Protein AF-A0A256ZJ91-F1 (afdb_monomer_lite)

pLDDT: mean 77.15, std 10.3, range [49.25, 91.88]

Structure (mmCIF, N/CA/C/O backbone):
data_AF-A0A256ZJ91-F1
#
_entry.id   AF-A0A256ZJ91-F1
#
loop_
_atom_site.group_PDB
_atom_site.id
_atom_site.type_symbol
_atom_site.label_atom_id
_atom_site.label_alt_id
_atom_site.label_comp_id
_atom_site.label_asym_id
_atom_site.label_entity_id
_atom_site.label_seq_id
_atom_site.pdbx_PDB_ins_code
_atom_site.Cartn_x
_atom_site.Cartn_y
_atom_site.Cartn_z
_atom_site.occupancy
_atom_site.B_iso_or_equiv
_atom_site.auth_seq_id
_atom_site.auth_comp_id
_atom_site.auth_asym_id
_atom_site.auth_atom_id
_atom_site.pdbx_PDB_model_num
ATOM 1 N N . MET A 1 1 ? -30.816 -11.969 47.357 1.00 49.25 1 MET A N 1
ATOM 2 C CA . MET A 1 1 ? -31.287 -11.588 46.004 1.00 49.25 1 MET A CA 1
ATOM 3 C C . MET A 1 1 ? -30.568 -10.361 45.405 1.00 49.25 1 MET A C 1
ATOM 5 O O . MET A 1 1 ? -30.686 -10.150 44.211 1.00 49.25 1 MET A O 1
ATOM 9 N N . GLY A 1 2 ? -29.789 -9.573 46.172 1.00 52.94 2 GLY A N 1
ATOM 10 C CA . GLY A 1 2 ? -29.083 -8.378 45.658 1.00 52.94 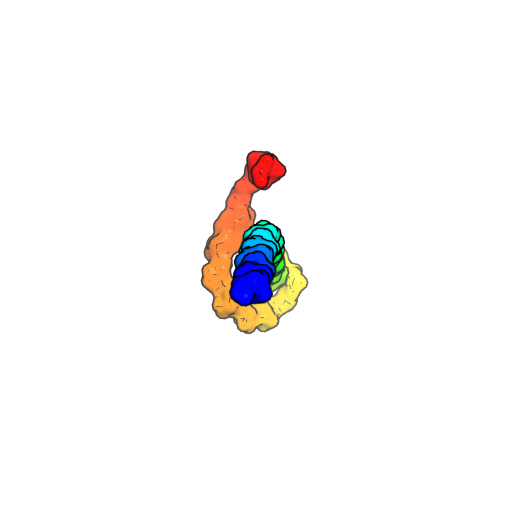2 GLY A CA 1
ATOM 11 C C . GLY A 1 2 ? -27.673 -8.591 45.070 1.00 52.94 2 GLY A C 1
ATOM 12 O O . GLY A 1 2 ? -27.144 -7.682 44.438 1.00 52.94 2 GLY A O 1
ATOM 13 N N . GLU A 1 3 ? -27.051 -9.761 45.253 1.00 52.78 3 GLU A N 1
ATOM 14 C CA . GLU A 1 3 ? -25.691 -10.034 44.743 1.00 52.78 3 GLU A CA 1
ATOM 15 C C . GLU A 1 3 ? -25.659 -10.494 43.279 1.00 52.78 3 GLU A C 1
ATOM 17 O O . GLU A 1 3 ? -24.725 -10.157 42.552 1.00 52.78 3 GLU A O 1
ATOM 22 N N . GLU A 1 4 ? -26.689 -11.204 42.810 1.00 53.38 4 GLU A N 1
ATOM 23 C CA . GLU A 1 4 ? -26.741 -11.676 41.419 1.00 53.38 4 GLU A CA 1
ATOM 24 C C . GLU A 1 4 ? -26.951 -10.523 40.429 1.00 53.38 4 GLU A C 1
ATOM 26 O O . GLU A 1 4 ? -26.284 -10.467 39.396 1.00 53.38 4 GLU A O 1
ATOM 31 N N . ALA A 1 5 ? -27.772 -9.530 40.791 1.00 56.12 5 ALA A N 1
ATOM 32 C CA . ALA A 1 5 ? -27.997 -8.335 39.977 1.00 56.12 5 ALA A CA 1
ATOM 33 C C . ALA A 1 5 ? -26.707 -7.517 39.755 1.00 56.12 5 ALA A C 1
ATOM 35 O O . ALA A 1 5 ? -26.448 -7.064 38.641 1.00 56.12 5 ALA A O 1
ATOM 36 N N . LYS A 1 6 ? -25.840 -7.399 40.776 1.00 55.72 6 LYS A N 1
ATOM 37 C CA . LYS A 1 6 ? -24.553 -6.682 40.668 1.00 55.72 6 LYS A CA 1
ATOM 38 C C . LYS A 1 6 ? -23.533 -7.401 39.778 1.00 55.72 6 LYS A C 1
ATOM 40 O O . LYS A 1 6 ? -22.766 -6.740 39.078 1.00 55.72 6 LYS A O 1
ATOM 45 N N . LYS A 1 7 ? -23.517 -8.741 39.774 1.00 58.94 7 LYS A N 1
ATOM 46 C CA . LYS A 1 7 ? -22.643 -9.532 38.884 1.00 58.94 7 LYS A CA 1
ATOM 47 C C . LYS A 1 7 ? -23.037 -9.379 37.414 1.00 58.94 7 LYS A C 1
ATOM 49 O O . LYS A 1 7 ? -22.157 -9.223 36.568 1.00 58.94 7 LYS A O 1
ATOM 54 N N . VAL A 1 8 ? -24.339 -9.373 37.119 1.00 61.53 8 VAL A N 1
ATOM 55 C CA . VAL A 1 8 ? -24.860 -9.180 35.754 1.00 61.53 8 VAL A CA 1
ATOM 56 C C . VAL A 1 8 ? -24.557 -7.766 35.249 1.00 61.53 8 VAL A C 1
ATOM 58 O O . VAL A 1 8 ? -24.066 -7.605 34.132 1.00 61.53 8 VAL A O 1
ATOM 61 N N . GLU A 1 9 ? -24.739 -6.745 36.088 1.00 68.31 9 GLU A N 1
ATOM 62 C CA . GLU A 1 9 ? -24.439 -5.351 35.734 1.00 68.31 9 GLU A CA 1
ATOM 63 C C . GLU A 1 9 ? -22.944 -5.129 35.419 1.00 68.31 9 GLU A C 1
ATOM 65 O O . GLU A 1 9 ? -22.592 -4.413 34.477 1.00 68.31 9 GLU A O 1
ATOM 70 N N . GLY A 1 10 ? -22.052 -5.797 36.161 1.00 77.31 10 GLY A N 1
ATOM 71 C CA . GLY A 1 10 ? -20.612 -5.804 35.884 1.00 77.31 10 GLY A CA 1
ATOM 72 C C . GLY A 1 10 ? -20.250 -6.494 34.563 1.00 77.31 10 GLY A C 1
ATOM 73 O O . GLY A 1 10 ? -19.375 -6.014 33.840 1.00 77.31 10 GLY A O 1
ATOM 74 N N . GLY A 1 11 ? -20.949 -7.580 34.215 1.00 83.38 11 GLY A N 1
ATOM 75 C CA . GLY A 1 11 ? -20.774 -8.288 32.942 1.00 83.38 11 GLY A CA 1
ATOM 76 C C . GLY A 1 11 ? -21.189 -7.448 31.731 1.00 83.38 11 GLY A C 1
ATOM 77 O O . GLY A 1 11 ? -20.436 -7.353 30.762 1.00 83.38 11 GLY A O 1
ATOM 78 N N . VAL A 1 12 ? -22.333 -6.763 31.811 1.00 85.75 12 VAL A N 1
ATOM 79 C CA . VAL A 1 12 ? -22.827 -5.884 30.733 1.00 85.75 12 VAL A CA 1
ATOM 80 C C . VAL A 1 12 ? -21.910 -4.673 30.538 1.00 85.75 12 VAL A C 1
ATOM 82 O O . VAL A 1 12 ? -21.553 -4.344 29.406 1.00 85.75 12 VAL A O 1
ATOM 85 N N . LYS A 1 13 ? -21.445 -4.048 31.629 1.00 87.00 13 LYS A N 1
ATOM 86 C CA . LYS A 1 13 ? -20.453 -2.956 31.572 1.00 87.00 13 LYS A CA 1
ATOM 87 C C . LYS A 1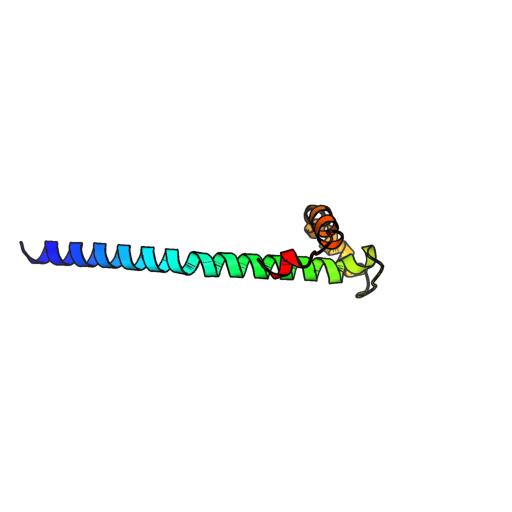 13 ? -19.143 -3.402 30.918 1.00 87.00 13 LYS A C 1
ATOM 89 O O . LYS A 1 13 ? -18.548 -2.641 30.154 1.00 87.00 13 LYS A O 1
ATOM 94 N N . ARG A 1 14 ? -18.698 -4.632 31.188 1.00 84.69 14 ARG A N 1
ATOM 95 C CA . ARG A 1 14 ? -17.489 -5.204 30.585 1.00 84.69 14 ARG A CA 1
ATOM 96 C C . ARG A 1 14 ? -17.659 -5.464 29.088 1.00 84.69 14 ARG A C 1
ATOM 98 O O . ARG A 1 14 ? -16.812 -5.022 28.319 1.00 84.69 14 ARG A O 1
ATOM 105 N N . ALA A 1 15 ? -18.769 -6.076 28.680 1.00 86.25 15 ALA A N 1
ATOM 106 C CA . ALA A 1 15 ? -19.077 -6.310 27.270 1.00 86.25 15 ALA A CA 1
ATOM 107 C C . ALA A 1 15 ? -19.170 -4.997 26.475 1.00 86.25 15 ALA A C 1
ATOM 109 O O . ALA A 1 15 ? -18.620 -4.893 25.382 1.00 86.25 15 ALA A O 1
ATOM 110 N N . LEU A 1 16 ? -19.792 -3.960 27.047 1.00 87.25 16 LEU A N 1
ATOM 111 C CA . LEU A 1 16 ? -19.870 -2.640 26.417 1.00 87.25 16 LEU A CA 1
ATOM 112 C C . LEU A 1 16 ? -18.484 -1.995 26.269 1.00 87.25 16 LEU A C 1
ATOM 114 O O . LEU A 1 16 ? -18.178 -1.413 25.231 1.00 87.25 16 LEU A O 1
ATOM 118 N N . LYS A 1 17 ? -17.619 -2.129 27.281 1.00 84.12 17 LYS A N 1
ATOM 119 C CA . LYS A 1 17 ? -16.239 -1.630 27.227 1.00 84.12 17 LYS A CA 1
ATOM 120 C C . LYS A 1 17 ? -15.412 -2.355 26.164 1.00 84.12 17 LYS A C 1
ATOM 122 O O . LYS A 1 17 ? -14.673 -1.704 25.433 1.00 84.12 17 LYS A O 1
ATOM 127 N N . GLU A 1 18 ? -15.542 -3.675 26.065 1.00 83.81 18 GLU A N 1
ATOM 128 C CA . GLU A 1 18 ? -14.860 -4.493 25.054 1.00 83.81 18 GLU A CA 1
ATOM 129 C C . GLU A 1 18 ? -15.368 -4.179 23.637 1.00 83.81 18 GLU A C 1
ATOM 131 O O . GLU A 1 18 ? -14.563 -4.064 22.715 1.00 83.81 18 GLU A O 1
ATOM 136 N N . LEU A 1 19 ? -16.672 -3.931 23.474 1.00 85.38 19 LEU A N 1
ATOM 137 C CA . LEU A 1 19 ? -17.266 -3.483 22.212 1.00 85.38 19 LEU A CA 1
ATOM 138 C C . LEU A 1 19 ? -16.702 -2.124 21.772 1.00 85.38 19 LEU A C 1
ATOM 140 O O . LEU A 1 19 ? -16.248 -1.986 20.638 1.00 85.38 19 LEU A O 1
ATOM 144 N N . VAL A 1 20 ? -16.701 -1.129 22.665 1.00 82.75 20 VAL A N 1
ATOM 145 C CA . VAL A 1 20 ? -16.162 0.213 22.378 1.00 82.75 20 VAL A CA 1
ATOM 146 C C . VAL A 1 20 ? -14.663 0.142 22.086 1.00 82.75 20 VAL A C 1
ATOM 148 O O . VAL A 1 20 ? -14.182 0.805 21.170 1.00 82.75 20 VAL A O 1
ATOM 151 N N . TYR A 1 21 ? -13.927 -0.704 22.808 1.00 81.12 21 TYR A N 1
ATOM 152 C CA . TYR A 1 21 ? -12.505 -0.933 22.565 1.00 81.12 21 TYR A CA 1
ATOM 153 C C . TYR A 1 21 ? -12.245 -1.586 21.198 1.00 81.12 21 TYR A C 1
ATOM 155 O O . TYR A 1 21 ? -11.382 -1.126 20.453 1.00 81.12 21 TYR A O 1
ATOM 163 N N . GLY A 1 22 ? -13.026 -2.600 20.816 1.00 84.81 22 GLY A N 1
ATOM 164 C CA . GLY A 1 22 ? -12.946 -3.217 19.489 1.00 84.81 22 GLY A CA 1
ATOM 165 C C . GLY A 1 22 ? -13.315 -2.248 18.362 1.00 84.81 22 GLY A C 1
ATOM 166 O O . GLY A 1 22 ? -12.671 -2.244 17.314 1.00 84.81 22 GLY A O 1
ATOM 167 N N . MET A 1 23 ? -14.301 -1.380 18.597 1.00 83.31 23 MET A N 1
ATOM 168 C CA . MET A 1 23 ? -14.704 -0.337 17.653 1.00 83.31 23 MET A CA 1
ATOM 169 C C . MET A 1 23 ? -13.603 0.720 17.479 1.00 83.31 23 MET A C 1
ATOM 171 O O . MET A 1 23 ? -13.297 1.091 16.351 1.00 83.31 23 MET A O 1
ATOM 175 N N . ALA A 1 24 ? -12.933 1.127 18.562 1.00 82.56 24 ALA A N 1
ATOM 176 C CA . ALA A 1 24 ? -11.793 2.047 18.510 1.00 82.56 24 ALA A CA 1
ATOM 177 C C . ALA A 1 24 ? -10.573 1.458 17.770 1.00 82.56 24 ALA A C 1
ATOM 179 O O . ALA A 1 24 ? -9.803 2.189 17.151 1.00 82.56 24 ALA A O 1
ATOM 180 N N . ILE A 1 25 ? -10.403 0.133 17.787 1.00 87.06 25 ILE A N 1
ATOM 181 C CA . ILE A 1 25 ? -9.332 -0.562 17.055 1.00 87.06 25 ILE A CA 1
ATOM 182 C C . ILE A 1 25 ? -9.593 -0.602 15.537 1.00 87.06 25 ILE A C 1
ATOM 184 O O . ILE A 1 25 ? -8.656 -0.821 14.766 1.00 87.06 25 ILE A O 1
ATOM 188 N N . HIS A 1 26 ? -10.825 -0.355 15.076 1.00 87.50 26 HIS A N 1
ATOM 189 C CA . HIS A 1 26 ? -11.186 -0.457 13.659 1.00 87.50 26 HIS A CA 1
ATOM 190 C C . HIS A 1 26 ? -10.281 0.389 12.753 1.00 87.50 26 HIS A C 1
ATOM 192 O O . HIS A 1 26 ? -9.697 -0.134 11.800 1.00 87.50 26 HIS A O 1
ATOM 198 N N . ASP A 1 27 ? -10.098 1.667 13.084 1.00 84.06 27 ASP A N 1
ATOM 199 C CA . ASP A 1 27 ? -9.257 2.575 12.299 1.00 84.06 27 ASP A CA 1
ATOM 200 C C . ASP A 1 27 ? -7.791 2.144 12.307 1.00 84.06 27 ASP A C 1
ATOM 202 O O . ASP A 1 27 ? -7.105 2.206 11.285 1.00 84.06 27 ASP A O 1
ATOM 206 N N . MET A 1 28 ? -7.324 1.611 13.436 1.00 86.19 28 MET A N 1
ATOM 207 C CA . MET A 1 28 ? -5.962 1.110 13.579 1.00 86.19 28 MET A CA 1
ATOM 208 C C . MET A 1 28 ? -5.717 -0.115 12.682 1.00 86.19 28 MET A C 1
ATOM 210 O O . MET A 1 28 ? -4.676 -0.214 12.027 1.00 86.19 28 MET A O 1
ATOM 214 N N . VAL A 1 29 ? -6.700 -1.013 12.567 1.00 87.56 29 VAL A N 1
ATOM 215 C CA . VAL A 1 29 ? -6.650 -2.159 11.642 1.00 87.56 29 VAL A CA 1
ATOM 216 C C . VAL A 1 29 ? -6.683 -1.688 10.190 1.00 87.56 29 VAL A C 1
ATOM 218 O O . VAL A 1 29 ? -5.899 -2.170 9.369 1.00 87.56 29 VAL A O 1
ATOM 221 N N . ARG A 1 30 ? -7.539 -0.716 9.854 1.00 88.62 30 ARG A N 1
ATOM 222 C CA . ARG A 1 30 ? -7.595 -0.125 8.505 1.00 88.62 30 ARG A CA 1
ATOM 223 C C . ARG A 1 30 ? -6.261 0.519 8.126 1.00 88.62 30 ARG A C 1
ATOM 225 O O . ARG A 1 30 ? -5.781 0.310 7.011 1.00 88.62 30 ARG A O 1
ATOM 232 N N . TYR A 1 31 ? -5.631 1.227 9.058 1.00 88.81 31 TYR A N 1
ATOM 233 C CA . TYR A 1 31 ? -4.309 1.818 8.870 1.00 88.81 31 TYR A CA 1
ATOM 234 C C . TYR A 1 31 ? -3.212 0.760 8.676 1.00 88.81 31 TYR A C 1
ATOM 236 O O . TYR A 1 31 ? -2.393 0.874 7.758 1.00 88.81 31 TYR A O 1
ATOM 244 N N . ALA A 1 32 ? -3.220 -0.307 9.478 1.00 90.62 32 ALA A N 1
ATOM 245 C CA . ALA A 1 32 ? -2.278 -1.416 9.338 1.00 90.62 32 ALA A CA 1
ATOM 246 C C . ALA A 1 32 ? -2.422 -2.122 7.977 1.00 90.62 32 ALA A C 1
ATOM 248 O O . ALA A 1 32 ? -1.423 -2.391 7.308 1.00 90.62 32 ALA A O 1
ATOM 249 N N . LEU A 1 33 ? -3.658 -2.349 7.516 1.00 91.88 33 LEU A N 1
ATOM 250 C CA . LEU A 1 33 ? -3.938 -2.901 6.185 1.00 91.88 33 LEU A CA 1
ATOM 251 C C . LEU A 1 33 ? -3.432 -1.982 5.065 1.00 91.88 33 LEU A C 1
ATOM 253 O O . LEU A 1 33 ? -2.830 -2.461 4.102 1.00 91.88 33 LEU A O 1
ATOM 257 N N . LYS A 1 34 ? -3.628 -0.665 5.200 1.00 90.25 34 LYS A N 1
ATOM 258 C CA . LYS A 1 34 ? -3.132 0.329 4.236 1.00 90.25 34 LYS A CA 1
ATOM 259 C C . LYS A 1 34 ? -1.600 0.322 4.178 1.00 90.25 34 LYS A C 1
ATOM 261 O O . LYS A 1 34 ? -1.029 0.277 3.091 1.00 90.25 34 LYS A O 1
ATOM 266 N N . THR A 1 35 ? -0.945 0.269 5.337 1.00 89.50 35 THR A N 1
ATOM 267 C CA . THR A 1 35 ? 0.518 0.158 5.454 1.00 89.50 35 THR A CA 1
ATOM 268 C C . THR A 1 35 ? 1.038 -1.122 4.801 1.00 89.50 35 THR A C 1
ATOM 270 O O . THR A 1 35 ? 1.963 -1.065 3.991 1.00 89.50 35 THR A O 1
ATOM 273 N N . ARG A 1 36 ? 0.406 -2.272 5.067 1.00 91.75 36 ARG A N 1
ATOM 274 C CA . ARG A 1 36 ? 0.757 -3.548 4.428 1.00 91.75 36 ARG A CA 1
ATOM 275 C C . ARG A 1 36 ? 0.656 -3.462 2.905 1.00 91.75 36 ARG A C 1
ATOM 277 O O . ARG A 1 36 ? 1.581 -3.873 2.212 1.00 91.75 36 ARG A O 1
ATOM 284 N N . MET A 1 37 ? -0.434 -2.897 2.388 1.00 89.44 37 MET A N 1
ATOM 285 C CA . MET A 1 37 ? -0.613 -2.706 0.949 1.00 89.44 37 MET A CA 1
ATOM 286 C C . MET A 1 37 ? 0.528 -1.864 0.357 1.00 89.44 37 MET A C 1
ATOM 288 O O . MET A 1 37 ? 1.056 -2.226 -0.693 1.00 89.44 37 MET A O 1
ATOM 292 N N . TYR A 1 38 ? 0.938 -0.770 1.009 1.00 85.62 38 TYR A N 1
ATOM 293 C CA . TYR A 1 38 ? 2.063 0.045 0.533 1.00 85.62 38 TYR A CA 1
ATOM 294 C C . TYR A 1 38 ? 3.382 -0.731 0.504 1.00 85.62 38 TYR A C 1
ATOM 296 O O . TYR A 1 38 ? 4.120 -0.625 -0.475 1.00 85.62 38 TYR A O 1
ATOM 304 N N . LEU A 1 39 ? 3.649 -1.555 1.519 1.00 87.75 39 LEU A N 1
ATOM 305 C CA . LEU A 1 39 ? 4.832 -2.417 1.548 1.00 87.75 39 LEU A CA 1
ATOM 306 C C . LEU A 1 39 ? 4.809 -3.460 0.423 1.00 87.75 39 LEU A C 1
ATOM 308 O O . LEU A 1 39 ? 5.830 -3.674 -0.223 1.00 87.75 39 LEU A O 1
ATOM 312 N N . GLU A 1 40 ? 3.651 -4.051 0.120 1.00 86.38 40 GLU A N 1
ATOM 313 C CA . GLU A 1 40 ? 3.495 -4.964 -1.021 1.00 86.38 40 GLU A CA 1
ATOM 314 C C . GLU A 1 40 ? 3.740 -4.246 -2.360 1.00 86.38 40 GLU A C 1
ATOM 316 O O . GLU A 1 40 ? 4.394 -4.793 -3.246 1.00 86.38 40 GLU A O 1
ATOM 321 N N . HIS A 1 41 ? 3.287 -2.995 -2.509 1.00 83.75 41 HIS A N 1
ATOM 322 C CA . HIS A 1 41 ? 3.547 -2.197 -3.717 1.00 83.75 41 HIS A CA 1
ATOM 323 C C . HIS A 1 41 ? 5.028 -1.840 -3.867 1.00 83.75 41 HIS A C 1
ATOM 325 O O . HIS A 1 41 ? 5.535 -1.829 -4.989 1.00 83.75 41 HIS A O 1
ATOM 331 N N . LEU A 1 42 ? 5.711 -1.555 -2.756 1.00 82.06 42 LEU A N 1
ATOM 332 C CA . LEU A 1 42 ? 7.148 -1.299 -2.733 1.00 82.06 42 LEU A CA 1
ATOM 333 C C . LEU A 1 42 ? 7.943 -2.569 -3.059 1.00 82.06 42 LEU A C 1
ATOM 335 O O . LEU A 1 42 ? 8.879 -2.524 -3.850 1.00 82.06 42 LEU A O 1
ATOM 339 N N . PHE A 1 43 ? 7.537 -3.713 -2.510 1.00 79.94 43 PHE A N 1
ATOM 340 C CA . PHE A 1 43 ? 8.132 -5.010 -2.822 1.00 79.94 43 PHE A CA 1
ATOM 341 C C . PHE A 1 43 ? 8.017 -5.340 -4.316 1.00 79.94 43 PHE A C 1
ATOM 343 O O . PHE A 1 43 ? 9.007 -5.719 -4.944 1.00 79.94 43 PHE A O 1
ATOM 350 N N . MET A 1 44 ? 6.834 -5.130 -4.900 1.00 80.88 44 MET A N 1
ATOM 351 C CA . MET A 1 44 ? 6.612 -5.265 -6.343 1.00 80.88 44 ME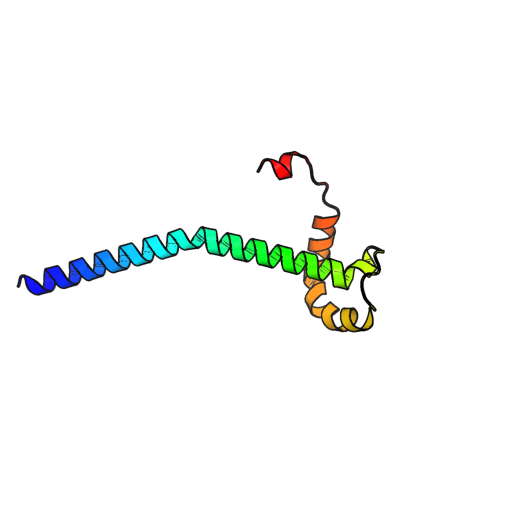T A CA 1
ATOM 352 C C . MET A 1 44 ? 7.518 -4.315 -7.137 1.00 80.88 44 MET A C 1
ATOM 354 O O . MET A 1 44 ? 8.101 -4.730 -8.127 1.00 80.88 44 MET A O 1
ATOM 358 N N . LEU A 1 45 ? 7.707 -3.072 -6.682 1.00 77.75 45 LEU A N 1
ATOM 359 C CA . LEU A 1 45 ? 8.586 -2.101 -7.346 1.00 77.75 45 LEU A CA 1
ATOM 360 C C . LEU A 1 45 ? 10.060 -2.513 -7.332 1.00 77.75 45 LEU A C 1
ATOM 362 O O . LEU A 1 45 ? 10.755 -2.307 -8.316 1.00 77.75 45 LEU A O 1
ATOM 366 N N . ILE A 1 46 ? 10.545 -3.087 -6.233 1.00 75.19 46 ILE A N 1
ATOM 367 C CA . ILE A 1 46 ? 11.956 -3.478 -6.103 1.00 75.19 46 ILE A CA 1
ATOM 368 C C . ILE A 1 46 ? 12.241 -4.776 -6.875 1.00 75.19 46 ILE A C 1
ATOM 370 O O . ILE A 1 46 ? 13.318 -4.928 -7.446 1.00 75.19 46 ILE A O 1
ATOM 374 N N . THR A 1 47 ? 11.286 -5.711 -6.902 1.00 74.56 47 THR A N 1
ATOM 375 C CA . THR A 1 47 ? 11.462 -7.033 -7.534 1.00 74.56 47 THR A CA 1
ATOM 376 C C . THR A 1 47 ? 11.094 -7.064 -9.014 1.00 74.56 47 THR A C 1
ATOM 378 O O . THR A 1 47 ? 11.764 -7.766 -9.767 1.00 74.56 47 THR A O 1
ATOM 381 N N . LEU A 1 48 ? 10.063 -6.309 -9.411 1.00 75.38 48 LEU A N 1
ATOM 382 C CA . LEU A 1 48 ? 9.556 -6.169 -10.783 1.00 75.38 48 LEU A CA 1
ATOM 383 C C . LEU A 1 48 ? 9.831 -4.771 -11.368 1.00 75.38 48 LEU A C 1
ATOM 385 O O . LEU A 1 48 ? 9.215 -4.364 -12.355 1.00 75.38 48 LEU A O 1
ATOM 389 N N . GLY A 1 49 ? 10.719 -3.995 -10.742 1.00 71.94 49 GLY A N 1
ATOM 390 C CA . GLY A 1 49 ? 11.176 -2.703 -11.265 1.00 71.94 49 GLY A CA 1
ATOM 391 C C . GLY A 1 49 ? 11.943 -2.837 -12.577 1.00 71.94 49 GLY A C 1
ATOM 392 O O . GLY A 1 49 ? 11.929 -1.920 -13.398 1.00 71.94 49 GLY A O 1
ATOM 393 N N . ASP A 1 50 ? 12.523 -4.011 -12.825 1.00 71.88 50 ASP A N 1
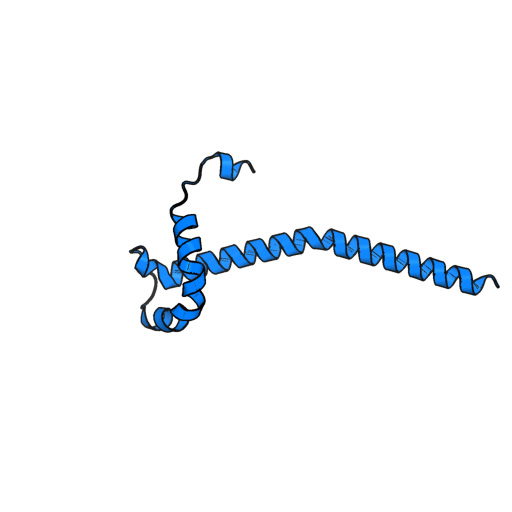ATOM 394 C CA . ASP A 1 50 ? 13.117 -4.391 -14.105 1.00 71.88 50 ASP A CA 1
ATOM 395 C C . ASP A 1 50 ? 12.094 -4.329 -15.256 1.00 71.88 50 ASP A C 1
ATOM 397 O O . ASP A 1 50 ? 12.424 -3.831 -16.332 1.00 71.88 50 ASP A O 1
ATOM 401 N N . MET A 1 51 ? 10.828 -4.699 -15.018 1.00 68.19 51 MET A N 1
ATOM 402 C CA . MET A 1 51 ? 9.731 -4.545 -15.987 1.00 68.19 51 MET A CA 1
ATOM 403 C C . MET A 1 51 ? 9.398 -3.075 -16.299 1.00 68.19 51 MET A C 1
ATOM 405 O O . MET A 1 51 ? 8.789 -2.789 -17.330 1.00 68.19 51 MET A O 1
ATOM 409 N N . LEU 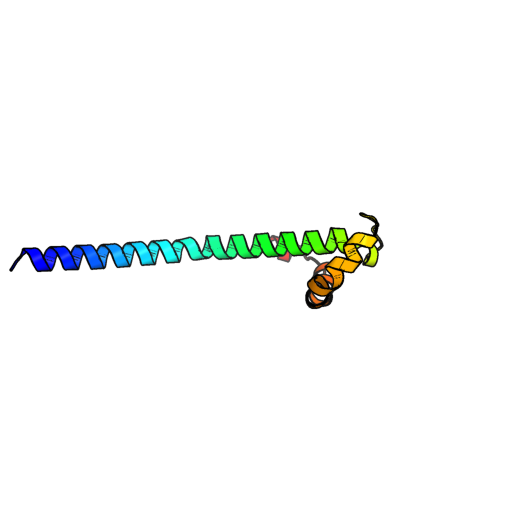A 1 52 ? 9.763 -2.147 -15.410 1.00 67.81 52 LEU A N 1
ATOM 410 C CA . LEU A 1 52 ? 9.626 -0.695 -15.585 1.00 67.81 52 LEU A CA 1
ATOM 411 C C . LEU A 1 52 ? 10.916 -0.035 -16.105 1.00 67.81 52 LEU A C 1
ATOM 413 O O . LEU A 1 52 ? 10.934 1.177 -16.302 1.00 67.81 52 LEU A O 1
ATOM 417 N N . GLY A 1 53 ? 11.982 -0.810 -16.339 1.00 68.62 53 GLY A N 1
ATOM 418 C CA . GLY A 1 53 ? 13.271 -0.312 -16.825 1.00 68.62 53 GLY A CA 1
ATOM 419 C C . GLY A 1 53 ? 14.225 0.196 -15.737 1.00 68.62 53 GLY A C 1
ATOM 420 O O . GLY A 1 53 ? 15.244 0.793 -16.075 1.00 68.62 53 GLY A O 1
ATOM 421 N N . ILE A 1 54 ? 13.933 -0.039 -14.450 1.00 67.50 54 ILE A N 1
ATOM 422 C CA . ILE A 1 54 ? 14.795 0.349 -13.321 1.00 67.50 54 ILE A CA 1
ATOM 423 C C . ILE A 1 54 ? 15.439 -0.917 -12.723 1.00 67.50 54 ILE A C 1
ATOM 425 O O . ILE A 1 54 ? 14.796 -1.624 -11.943 1.00 67.50 54 ILE A O 1
ATOM 429 N N . PRO A 1 55 ? 16.698 -1.243 -13.066 1.00 65.81 55 PRO A N 1
ATOM 430 C CA . PRO A 1 55 ? 17.350 -2.455 -12.579 1.00 65.81 55 PRO A CA 1
ATOM 431 C C . PRO A 1 55 ? 17.846 -2.265 -11.135 1.00 65.81 55 PRO A C 1
ATOM 433 O O . PRO A 1 55 ? 18.905 -1.683 -10.912 1.00 65.81 55 PRO A O 1
ATOM 436 N N . LEU A 1 56 ? 17.086 -2.751 -10.145 1.00 64.62 56 LEU A N 1
ATOM 437 C CA . LEU A 1 56 ? 17.459 -2.670 -8.720 1.00 64.62 56 LEU A CA 1
ATOM 438 C C . LEU A 1 56 ? 18.151 -3.930 -8.161 1.00 64.62 56 LEU A C 1
ATOM 440 O O . LEU A 1 56 ? 18.951 -3.802 -7.237 1.00 64.62 56 LEU A O 1
ATOM 444 N N . LEU A 1 57 ? 17.868 -5.134 -8.679 1.00 64.94 57 LEU A N 1
ATOM 445 C CA . LEU A 1 57 ? 18.416 -6.407 -8.175 1.00 64.94 57 LEU A CA 1
ATOM 446 C C . LEU A 1 57 ? 18.641 -7.429 -9.309 1.00 64.94 57 LEU A C 1
ATOM 448 O O . LEU A 1 57 ? 17.952 -7.366 -10.328 1.00 64.94 57 LEU A O 1
ATOM 452 N N . PRO A 1 58 ? 19.553 -8.412 -9.147 1.00 63.91 58 PRO A N 1
ATOM 453 C CA . PRO A 1 58 ? 19.718 -9.502 -10.105 1.00 63.91 58 PRO A CA 1
ATOM 454 C C . PRO A 1 58 ? 18.422 -10.338 -10.218 1.00 63.91 58 PRO A C 1
ATOM 456 O O . PRO A 1 58 ? 17.963 -10.883 -9.209 1.00 63.91 58 PRO A O 1
ATOM 459 N N . PRO A 1 59 ? 17.847 -10.505 -11.424 1.00 67.12 59 PRO A N 1
ATOM 460 C CA . PRO A 1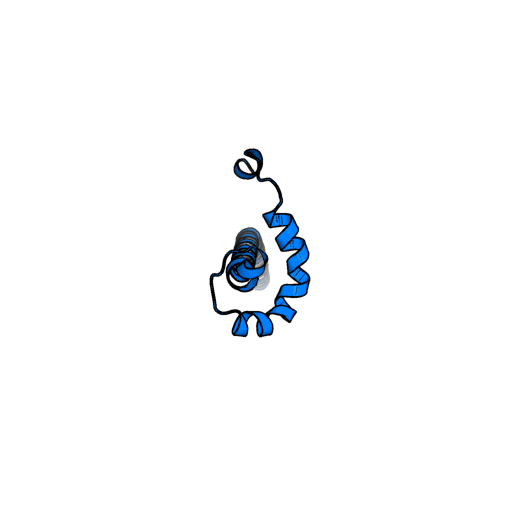 59 ? 16.472 -10.990 -11.638 1.00 67.12 59 PRO A CA 1
ATOM 461 C C . PRO A 1 59 ? 16.219 -12.464 -11.270 1.00 67.12 59 PRO A C 1
ATOM 463 O O . PRO A 1 59 ? 15.077 -12.927 -11.286 1.00 67.12 59 PRO A O 1
ATOM 466 N N . TYR A 1 60 ? 17.255 -13.224 -10.902 1.00 69.31 60 TYR A N 1
ATOM 467 C CA . TYR A 1 60 ? 17.142 -14.652 -10.584 1.00 69.31 60 TYR A CA 1
ATOM 468 C C . TYR A 1 60 ? 16.187 -14.947 -9.421 1.00 69.31 60 TYR A C 1
ATOM 470 O O . TYR A 1 60 ? 15.411 -15.900 -9.484 1.00 69.31 60 TYR A O 1
ATOM 478 N N . TYR A 1 61 ? 16.210 -14.128 -8.367 1.00 70.38 61 TYR A N 1
ATOM 479 C CA . TYR A 1 61 ? 15.317 -14.316 -7.220 1.00 70.38 61 TYR A CA 1
ATOM 480 C C . TYR A 1 61 ? 13.906 -13.773 -7.483 1.00 70.38 61 TYR A C 1
ATOM 482 O O . TYR A 1 61 ? 12.935 -14.321 -6.958 1.00 70.38 61 TYR A O 1
ATOM 490 N N . SER A 1 62 ? 13.773 -12.768 -8.354 1.00 71.94 62 SER A N 1
ATOM 491 C CA . SER A 1 62 ? 12.484 -12.196 -8.757 1.00 71.94 62 SER A CA 1
ATOM 492 C C . SER A 1 62 ? 11.603 -13.209 -9.497 1.00 71.94 62 SER A C 1
ATOM 494 O O . SER A 1 62 ? 10.412 -13.315 -9.206 1.00 71.94 62 SER A O 1
ATOM 496 N N . LEU A 1 63 ? 12.182 -14.037 -10.377 1.00 75.50 63 LEU A N 1
ATOM 497 C CA . LEU A 1 63 ? 11.459 -15.082 -11.124 1.00 75.50 63 LEU A CA 1
ATOM 498 C C . LEU A 1 63 ? 10.765 -16.110 -10.218 1.00 75.50 63 LEU A C 1
ATOM 500 O O . LEU A 1 63 ? 9.675 -16.584 -10.533 1.00 75.50 63 LEU A O 1
ATOM 504 N N . ARG A 1 64 ? 11.361 -16.426 -9.062 1.00 81.06 64 ARG A N 1
ATOM 505 C CA . ARG A 1 64 ? 10.771 -17.361 -8.090 1.00 81.06 64 ARG A CA 1
ATOM 506 C C . ARG A 1 64 ? 9.582 -16.755 -7.340 1.00 81.06 64 ARG A C 1
ATOM 508 O O . ARG A 1 64 ? 8.700 -17.485 -6.895 1.00 81.06 64 ARG A O 1
ATOM 515 N N . LEU A 1 65 ? 9.564 -15.432 -7.199 1.00 77.31 65 LEU A N 1
ATOM 516 C CA . LEU A 1 65 ? 8.510 -14.675 -6.518 1.00 77.31 65 LEU A CA 1
ATOM 517 C C . LEU A 1 65 ? 7.379 -14.264 -7.474 1.00 77.31 65 LEU A C 1
ATOM 519 O O . LEU A 1 65 ? 6.280 -13.939 -7.021 1.00 77.31 65 LEU A O 1
ATOM 523 N N . LEU A 1 66 ? 7.622 -14.355 -8.786 1.00 77.25 66 LEU A N 1
ATOM 524 C CA . LEU A 1 66 ? 6.688 -13.997 -9.850 1.00 77.25 66 LEU A CA 1
ATOM 525 C C . LEU A 1 66 ? 5.273 -14.577 -9.655 1.00 77.25 66 LEU A C 1
ATOM 527 O O . LEU A 1 66 ? 4.327 -13.797 -9.737 1.00 77.25 66 LEU A O 1
ATOM 531 N N . PRO A 1 67 ? 5.068 -15.870 -9.315 1.00 81.06 67 PRO A N 1
ATOM 532 C CA . PRO A 1 67 ? 3.720 -16.438 -9.192 1.00 81.06 67 PRO A CA 1
ATOM 533 C C . PRO A 1 67 ? 2.849 -15.747 -8.132 1.00 81.06 67 PRO A C 1
ATOM 535 O O . PRO A 1 67 ? 1.636 -15.648 -8.296 1.00 81.06 67 PRO A O 1
ATOM 538 N N . TYR A 1 68 ? 3.465 -15.233 -7.066 1.00 81.06 68 TYR A N 1
ATOM 539 C CA . TYR A 1 68 ? 2.771 -14.520 -5.989 1.00 81.06 68 TYR A CA 1
ATOM 540 C C . TYR A 1 68 ? 2.477 -13.063 -6.352 1.00 81.06 68 TYR A C 1
ATOM 542 O O . TYR A 1 68 ? 1.504 -12.473 -5.882 1.00 81.06 68 TYR A O 1
ATOM 550 N N . ALA A 1 69 ? 3.311 -12.488 -7.214 1.00 78.62 69 ALA A N 1
ATOM 551 C CA . ALA A 1 69 ? 3.159 -11.134 -7.710 1.00 78.62 69 ALA A CA 1
ATOM 552 C C . ALA A 1 69 ? 2.126 -11.034 -8.844 1.00 78.62 69 ALA A C 1
ATOM 554 O O . ALA A 1 69 ? 1.342 -10.083 -8.859 1.00 78.62 69 ALA A O 1
ATOM 555 N N . VAL A 1 70 ? 2.083 -12.021 -9.754 1.00 82.31 70 VAL A N 1
ATOM 556 C CA . VAL A 1 70 ? 1.235 -12.082 -10.968 1.00 82.31 70 VAL A CA 1
ATOM 557 C C . VAL A 1 70 ? -0.196 -11.559 -10.784 1.00 82.31 70 VAL A C 1
ATOM 559 O O . VAL A 1 70 ? -0.573 -10.664 -11.547 1.00 82.31 70 VAL A O 1
ATOM 562 N N . PRO A 1 71 ? -0.997 -12.016 -9.798 1.00 83.56 71 PRO A N 1
ATOM 563 C CA . PRO A 1 71 ? -2.379 -11.545 -9.658 1.00 83.56 71 PRO A CA 1
ATOM 564 C C . PRO A 1 71 ? -2.480 -10.038 -9.370 1.00 83.56 71 PRO A C 1
ATOM 566 O O . PRO A 1 71 ? -3.474 -9.400 -9.713 1.00 83.56 71 PRO A O 1
ATOM 569 N N . ASN A 1 72 ? -1.439 -9.448 -8.782 1.00 83.88 72 ASN A N 1
ATOM 570 C CA . ASN A 1 72 ? -1.416 -8.049 -8.370 1.00 83.88 72 ASN A CA 1
ATOM 571 C C . ASN A 1 72 ? -0.740 -7.119 -9.392 1.00 83.88 72 ASN A C 1
ATOM 573 O O . ASN A 1 72 ? -0.936 -5.904 -9.306 1.00 83.88 72 ASN A O 1
ATOM 577 N N . ILE A 1 73 ? -0.001 -7.649 -10.380 1.00 82.81 73 ILE A N 1
ATOM 578 C CA . ILE A 1 73 ? 0.763 -6.846 -11.359 1.00 82.81 73 ILE A CA 1
ATOM 579 C C . ILE A 1 73 ? -0.146 -5.890 -12.136 1.00 82.81 73 ILE A C 1
ATOM 581 O O . ILE A 1 73 ? 0.176 -4.712 -12.264 1.00 82.81 73 ILE A O 1
ATOM 585 N N . ALA A 1 74 ? -1.295 -6.352 -12.637 1.00 82.88 74 ALA A N 1
ATOM 586 C CA . ALA A 1 74 ? -2.177 -5.519 -13.459 1.00 82.88 74 ALA A CA 1
ATOM 587 C C . ALA A 1 74 ? -2.736 -4.316 -12.680 1.00 82.88 74 ALA A C 1
ATOM 589 O O . ALA A 1 74 ? -2.744 -3.186 -13.173 1.00 82.88 74 ALA A O 1
ATOM 590 N N . THR A 1 75 ? -3.171 -4.544 -11.441 1.00 84.19 75 THR A N 1
ATOM 591 C CA . THR A 1 75 ? -3.698 -3.494 -10.559 1.00 84.19 75 THR A CA 1
ATOM 592 C C . THR A 1 75 ? -2.593 -2.547 -10.102 1.00 84.19 75 THR A C 1
ATOM 594 O O . THR A 1 75 ? -2.807 -1.338 -10.005 1.00 84.19 75 THR A O 1
ATOM 597 N N . TRP A 1 76 ? -1.402 -3.081 -9.841 1.00 82.31 76 TRP A N 1
ATOM 598 C CA . TRP A 1 76 ? -0.220 -2.299 -9.503 1.00 82.31 76 TRP A CA 1
ATOM 599 C C . TRP A 1 76 ? 0.208 -1.394 -10.665 1.00 82.31 76 TRP A C 1
ATOM 601 O O . TRP A 1 76 ? 0.337 -0.188 -10.473 1.00 82.31 76 TRP A O 1
ATOM 611 N N . LYS A 1 77 ? 0.282 -1.936 -11.887 1.00 81.44 77 LYS A N 1
ATOM 612 C CA . LYS A 1 77 ? 0.566 -1.190 -13.120 1.00 81.44 77 LYS A CA 1
ATOM 613 C C . LYS A 1 77 ? -0.419 -0.035 -13.315 1.00 81.44 77 LYS A C 1
ATOM 615 O O . LYS A 1 77 ? 0.002 1.101 -13.499 1.00 81.44 77 LYS A O 1
ATOM 620 N N . ARG A 1 78 ? -1.727 -0.300 -13.207 1.00 85.38 78 ARG A N 1
ATOM 621 C CA . ARG A 1 78 ? -2.761 0.749 -13.303 1.00 85.38 78 ARG A CA 1
ATOM 622 C C . ARG A 1 78 ? -2.591 1.833 -12.242 1.00 85.38 78 ARG A C 1
ATOM 624 O O . ARG A 1 78 ? -2.810 2.992 -12.550 1.00 85.38 78 ARG A O 1
ATOM 631 N N . ARG A 1 79 ? -2.197 1.478 -11.015 1.00 80.12 79 ARG A N 1
ATOM 632 C CA . ARG A 1 79 ? -1.948 2.452 -9.940 1.00 80.12 79 ARG A CA 1
ATOM 633 C C . ARG A 1 79 ? -0.673 3.264 -10.139 1.00 80.12 79 ARG A C 1
ATOM 635 O O . ARG A 1 79 ? -0.662 4.420 -9.738 1.00 80.12 79 ARG A O 1
ATOM 642 N N . LEU A 1 80 ? 0.368 2.679 -10.730 1.00 78.25 80 LEU A N 1
ATOM 643 C CA . LEU A 1 80 ? 1.623 3.376 -11.023 1.00 78.25 80 LEU A CA 1
ATOM 644 C C . LEU A 1 80 ? 1.468 4.399 -12.144 1.00 78.25 80 LEU A C 1
ATOM 646 O O . LEU A 1 80 ? 1.987 5.500 -12.035 1.00 78.25 80 LEU A O 1
ATOM 650 N N . PHE A 1 81 ? 0.741 4.027 -13.197 1.00 80.25 81 PHE A N 1
ATOM 651 C CA . PHE A 1 81 ? 0.465 4.905 -14.335 1.00 80.25 81 PHE A CA 1
ATOM 652 C C . PHE A 1 81 ? -0.768 5.793 -14.130 1.00 80.25 81 PHE A C 1
ATOM 654 O O . PHE A 1 81 ? -1.104 6.571 -15.016 1.00 80.25 81 PHE A O 1
ATOM 661 N N . ARG A 1 82 ? -1.459 5.680 -12.987 1.00 84.00 82 ARG A N 1
ATOM 662 C CA . ARG A 1 82 ? -2.535 6.606 -12.634 1.00 84.00 82 ARG A CA 1
ATOM 663 C C . ARG A 1 82 ? -1.905 7.952 -12.304 1.00 84.00 82 ARG A C 1
ATOM 665 O O . ARG A 1 82 ? -1.105 8.040 -11.371 1.00 84.00 82 ARG A O 1
ATOM 672 N N . GLU A 1 83 ? -2.300 8.974 -13.047 1.00 77.38 83 GLU A N 1
ATOM 673 C CA . GLU A 1 83 ? -1.944 10.358 -12.761 1.00 77.38 83 GLU A CA 1
ATOM 674 C C . GLU A 1 83 ? -2.370 10.701 -11.330 1.00 77.38 83 GLU A C 1
ATOM 676 O O . GLU A 1 83 ? -3.472 10.362 -10.883 1.00 77.38 83 GLU A O 1
ATOM 681 N N . ARG A 1 84 ? -1.444 11.285 -10.568 1.00 74.62 84 ARG A N 1
ATOM 682 C CA . ARG A 1 84 ? -1.738 11.782 -9.228 1.00 74.62 84 ARG A CA 1
ATOM 683 C C . ARG A 1 84 ? -1.958 13.276 -9.324 1.00 74.62 84 ARG A C 1
ATOM 685 O O . ARG A 1 84 ? -0.999 14.031 -9.452 1.00 74.62 84 ARG A O 1
ATOM 692 N N . ASP A 1 85 ? -3.217 13.672 -9.244 1.00 76.94 85 ASP A N 1
ATOM 693 C CA . ASP A 1 85 ? -3.588 15.077 -9.164 1.00 76.94 85 ASP A CA 1
ATOM 694 C C . ASP A 1 85 ? -3.373 15.619 -7.748 1.00 76.94 85 ASP A C 1
ATOM 696 O O . ASP A 1 85 ? -3.386 14.874 -6.765 1.00 76.94 85 ASP A O 1
ATOM 700 N N . PHE A 1 86 ? -3.242 16.942 -7.625 1.00 73.69 86 PHE A N 1
ATOM 701 C CA . PHE A 1 86 ? -3.125 17.634 -6.333 1.00 73.69 86 PHE A CA 1
ATOM 702 C C . PHE A 1 86 ? -4.289 17.325 -5.376 1.00 73.69 86 PHE A C 1
ATOM 704 O O . PHE A 1 86 ? -4.133 17.393 -4.159 1.00 73.69 86 PHE A O 1
ATOM 711 N N . THR A 1 87 ? -5.444 16.933 -5.913 1.00 76.00 87 THR A N 1
ATOM 712 C CA . THR A 1 87 ? -6.621 16.517 -5.145 1.00 76.00 87 THR A CA 1
ATOM 713 C C . THR A 1 87 ? -6.391 15.218 -4.358 1.00 76.00 87 THR A C 1
ATOM 715 O O . THR A 1 87 ? -6.976 15.063 -3.292 1.00 76.00 87 THR A O 1
ATOM 718 N N . ASP A 1 88 ? -5.494 14.329 -4.808 1.00 70.06 88 ASP A N 1
ATOM 719 C CA . ASP A 1 88 ? -5.127 13.066 -4.124 1.00 70.06 88 ASP A CA 1
ATOM 720 C C . ASP A 1 88 ? -4.310 13.330 -2.836 1.00 70.06 88 ASP A C 1
ATOM 722 O O . ASP A 1 88 ? -4.138 12.431 -2.019 1.00 70.06 88 ASP A O 1
ATOM 726 N N . ALA A 1 89 ? -3.793 14.554 -2.649 1.00 66.19 89 ALA A N 1
ATOM 727 C CA . ALA A 1 89 ? -3.098 14.987 -1.431 1.00 66.19 89 ALA A CA 1
ATOM 728 C C . ALA A 1 89 ? -4.010 15.727 -0.434 1.00 66.19 89 ALA A C 1
ATOM 730 O O . ALA A 1 89 ? -3.617 15.932 0.714 1.00 66.19 89 ALA A O 1
ATOM 731 N N . LEU A 1 90 ? -5.202 16.149 -0.870 1.00 64.88 90 LEU A N 1
ATOM 732 C CA . LEU A 1 90 ? -6.158 16.911 -0.060 1.00 64.88 90 LEU A CA 1
ATOM 733 C C . LEU A 1 90 ? -7.192 16.028 0.662 1.00 64.88 90 LEU A C 1
ATOM 735 O O . LEU A 1 90 ? -7.930 16.551 1.497 1.00 64.88 90 LEU A O 1
ATOM 739 N N . TYR A 1 91 ? -7.251 14.726 0.358 1.00 52.88 91 TYR A N 1
ATOM 740 C CA . TYR A 1 91 ? -8.222 13.768 0.903 1.00 52.88 91 TYR A CA 1
ATOM 741 C C . TYR A 1 91 ? -7.543 12.471 1.360 1.00 52.88 91 TYR A C 1
ATOM 743 O O . TYR A 1 91 ? -7.871 11.977 2.463 1.00 52.88 91 TYR A O 1
#

Secondary structure (DSSP, 8-state):
-HHHHHHHHHHHHHHHHHHHHHHHHHHHHHHHHHHHHHHHHHHHHHHSGGGGT---S-THHHHHHHHHHHHHHHHHHHHHSS---GGGGT-

Radius of gyration: 23.6 Å; chains: 1; bounding box: 51×35×63 Å

Sequence (91 aa):
MGEEAKKVEGGVKRALKELVYGMAIHDMVRYALKTRMYLEHLFMLITLGDMLGIPLLPPYYSLRLLPYAVPNIATWKRRLFRERDFTDALY

Foldseek 3Di:
DPPVVVVVVVVVVVVVVVVVVVVVCVVVVVVVVVVVVVVLLVVCCQQVVVVVVDPNDDNPVSVVCCVVCVVVVVVSVCVVPDDDDPVVVVD